Protein AF-A0A6G4QR19-F1 (afdb_monomer)

InterPro domains:
  IPR008750 Staphopain peptidase C47 [PF05543] (1-81)
  IPR025660 Cysteine peptidase, histidine active site [PS00639] (26-36)
  IPR038765 Papain-like cysteine peptidase superfamily [SSF54001] (1-81)

Solvent-accessible surface area (backbone atoms only — not comparable to full-atom values): 4944 Å² total; per-residue (Å²): 134,80,79,53,77,80,76,50,38,34,38,38,36,29,29,39,74,63,96,48,96,84,53,80,68,51,76,49,70,33,38,54,75,42,69,50,74,58,95,90,36,62,29,33,31,31,37,47,83,90,51,97,57,79,47,80,41,55,67,91,55,48,72,43,81,44,80,92,84,39,55,26,36,54,78,48,70,53,77,74,100

Structure (mmCIF, N/CA/C/O backbone):
data_AF-A0A6G4QR19-F1
#
_entry.id   AF-A0A6G4QR19-F1
#
loop_
_atom_site.group_PDB
_atom_site.id
_atom_site.type_symbol
_atom_site.label_atom_id
_atom_site.label_alt_id
_atom_site.label_comp_id
_atom_site.label_asym_id
_atom_site.label_entity_id
_atom_site.label_seq_id
_atom_site.pdbx_PDB_ins_code
_atom_site.Cartn_x
_atom_site.Cartn_y
_atom_site.Cartn_z
_atom_site.occupancy
_atom_site.B_iso_or_equiv
_atom_site.auth_seq_id
_atom_site.auth_comp_id
_atom_site.auth_asym_id
_atom_site.auth_atom_id
_atom_site.pdbx_PDB_model_num
ATOM 1 N N . ASP A 1 1 ? -7.008 11.308 10.147 1.00 55.09 1 ASP A N 1
ATOM 2 C CA . ASP A 1 1 ? -8.147 10.635 9.457 1.00 55.09 1 ASP A CA 1
ATOM 3 C C . ASP A 1 1 ? -9.018 11.617 8.646 1.00 55.09 1 ASP A C 1
ATOM 5 O O . ASP A 1 1 ? -9.960 12.183 9.189 1.00 55.09 1 ASP A O 1
ATOM 9 N N . GLN A 1 2 ? -8.692 11.898 7.380 1.00 54.84 2 GLN A N 1
ATOM 10 C CA . GLN A 1 2 ? -9.557 12.699 6.482 1.00 54.84 2 GLN A CA 1
ATOM 11 C C . GLN A 1 2 ? -9.963 11.933 5.218 1.00 54.84 2 GLN A C 1
ATOM 13 O O . GLN A 1 2 ? -10.970 12.260 4.607 1.00 54.84 2 GLN A O 1
ATOM 18 N N . LEU A 1 3 ? -9.206 10.896 4.852 1.00 57.16 3 LEU A N 1
ATOM 19 C CA . LEU A 1 3 ? -9.459 10.097 3.655 1.00 57.16 3 LEU A CA 1
ATOM 20 C C . LEU A 1 3 ? -10.486 8.981 3.901 1.00 57.16 3 LEU A C 1
ATOM 22 O O . LEU A 1 3 ? -11.200 8.604 2.990 1.00 57.16 3 LEU A O 1
ATOM 26 N N . THR A 1 4 ? -10.612 8.467 5.120 1.00 62.62 4 THR A N 1
ATOM 27 C CA . THR A 1 4 ? -11.420 7.265 5.405 1.00 62.62 4 THR A CA 1
ATOM 28 C C . THR A 1 4 ? -12.747 7.547 6.110 1.00 62.62 4 THR A C 1
ATOM 30 O O . THR A 1 4 ? -13.594 6.661 6.177 1.00 62.62 4 THR A O 1
ATOM 33 N N . LYS A 1 5 ? -12.973 8.777 6.591 1.00 68.69 5 LYS A N 1
ATOM 34 C CA . LYS A 1 5 ? -14.166 9.147 7.380 1.00 68.69 5 LYS A CA 1
ATOM 35 C C . LYS A 1 5 ? -15.495 8.917 6.674 1.00 68.69 5 LYS A C 1
ATOM 37 O O . LYS A 1 5 ? -16.473 8.575 7.332 1.00 68.69 5 LYS A O 1
ATOM 42 N N . ASP A 1 6 ? -15.522 9.094 5.359 1.00 72.81 6 ASP A N 1
ATOM 43 C CA . ASP A 1 6 ? -16.767 9.068 4.593 1.00 72.81 6 ASP A CA 1
ATOM 44 C C . ASP A 1 6 ? -17.111 7.664 4.063 1.00 72.81 6 ASP A C 1
ATOM 46 O O . ASP A 1 6 ? -18.096 7.508 3.347 1.00 72.81 6 ASP A O 1
ATOM 50 N N . ASN A 1 7 ? -16.324 6.632 4.415 1.00 72.00 7 ASN A N 1
ATOM 51 C CA . ASN A 1 7 ? -16.472 5.254 3.917 1.00 72.00 7 ASN A CA 1
ATOM 52 C C . ASN A 1 7 ? -16.558 5.160 2.380 1.00 72.00 7 ASN A C 1
ATOM 54 O O . ASN A 1 7 ? -17.238 4.291 1.834 1.00 72.00 7 ASN A O 1
ATOM 58 N N . VAL A 1 8 ? -15.880 6.067 1.678 1.00 86.56 8 VAL A N 1
ATOM 59 C CA . VAL A 1 8 ? -15.805 6.092 0.214 1.00 86.56 8 VAL A CA 1
ATOM 60 C C . VAL A 1 8 ? -14.610 5.259 -0.243 1.00 86.56 8 VAL A C 1
ATOM 62 O O . VAL A 1 8 ? -13.552 5.298 0.385 1.00 86.56 8 VAL A O 1
ATOM 65 N N . GLY A 1 9 ? -14.752 4.521 -1.348 1.00 91.31 9 GLY A N 1
ATOM 66 C CA . GLY A 1 9 ? -13.642 3.770 -1.928 1.00 91.31 9 GLY A CA 1
ATOM 67 C C . GLY A 1 9 ? -12.524 4.694 -2.421 1.00 91.31 9 GLY A C 1
ATOM 68 O O . GLY A 1 9 ? -12.783 5.692 -3.106 1.00 91.31 9 GLY A O 1
ATOM 69 N N . ILE A 1 10 ? -11.272 4.355 -2.092 1.00 96.06 10 ILE A N 1
ATOM 70 C CA . ILE A 1 10 ? -10.080 5.115 -2.495 1.00 96.06 10 ILE A CA 1
ATOM 71 C C . ILE A 1 10 ? -9.046 4.189 -3.128 1.00 96.06 10 ILE A C 1
ATOM 73 O O . ILE A 1 10 ? -8.622 3.200 -2.532 1.00 96.06 10 ILE A O 1
ATOM 77 N N . MET A 1 11 ? -8.585 4.571 -4.316 1.00 97.75 11 MET A N 1
ATOM 78 C CA . MET A 1 11 ? -7.443 3.960 -4.987 1.00 97.75 11 MET A CA 1
ATOM 79 C C . MET A 1 11 ? -6.208 4.840 -4.800 1.00 97.75 11 MET A C 1
ATOM 81 O O . MET A 1 11 ? -6.234 6.035 -5.094 1.00 97.75 11 MET A O 1
ATOM 85 N N . ILE A 1 12 ? -5.128 4.229 -4.333 1.00 98.19 12 ILE A N 1
ATOM 86 C CA . ILE A 1 12 ? -3.796 4.811 -4.199 1.00 98.19 12 ILE A CA 1
ATOM 87 C C . ILE A 1 12 ? -3.128 4.802 -5.572 1.00 98.19 12 ILE A C 1
ATOM 89 O O . ILE A 1 12 ? -3.060 3.757 -6.220 1.00 98.19 12 ILE A O 1
ATOM 93 N N . LEU A 1 13 ? -2.591 5.948 -5.984 1.00 98.38 13 LEU A N 1
ATOM 94 C CA . LEU A 1 13 ? -1.689 6.065 -7.123 1.00 98.38 13 LEU A CA 1
ATOM 95 C C . LEU A 1 13 ? -0.261 6.213 -6.598 1.00 98.38 13 LEU A C 1
ATOM 97 O O . LEU A 1 13 ? 0.060 7.181 -5.900 1.00 98.38 13 LEU A O 1
ATOM 101 N N . ALA A 1 14 ? 0.585 5.241 -6.926 1.00 98.50 14 ALA A N 1
ATOM 102 C CA . ALA A 1 14 ? 1.953 5.177 -6.445 1.00 98.50 14 ALA A CA 1
ATOM 103 C C . ALA A 1 14 ? 2.958 5.036 -7.592 1.00 98.50 14 ALA A C 1
ATOM 105 O O . ALA A 1 14 ? 2.630 4.546 -8.673 1.00 98.50 14 ALA A O 1
ATOM 106 N N . GLN A 1 15 ? 4.197 5.466 -7.364 1.00 98.12 15 GLN A N 1
ATOM 107 C CA . GLN A 1 15 ? 5.290 5.282 -8.320 1.00 98.12 15 GLN A CA 1
ATOM 108 C C . GLN A 1 15 ? 6.595 4.903 -7.626 1.00 98.12 15 GLN A C 1
ATOM 110 O O . GLN A 1 15 ? 6.845 5.354 -6.510 1.00 98.12 15 GLN A O 1
ATOM 115 N N . SER A 1 16 ? 7.443 4.105 -8.275 1.00 97.94 16 SER A N 1
ATOM 116 C CA . SER A 1 16 ? 8.732 3.707 -7.704 1.00 97.94 16 SER A CA 1
ATOM 117 C C . SER A 1 16 ? 9.602 4.921 -7.382 1.00 97.94 16 SER A C 1
ATOM 119 O O . SER A 1 16 ? 9.675 5.873 -8.168 1.00 97.94 16 SER A O 1
ATOM 121 N N . VAL A 1 17 ? 10.308 4.872 -6.252 1.00 95.94 17 VAL A N 1
ATOM 122 C CA . VAL A 1 17 ? 11.303 5.896 -5.915 1.00 95.94 17 VAL A CA 1
ATOM 123 C C . VAL A 1 17 ? 12.465 5.806 -6.905 1.00 95.94 17 VAL A C 1
ATOM 125 O O . VAL A 1 17 ? 13.048 4.741 -7.095 1.00 95.94 17 VAL A O 1
ATOM 128 N N . SER A 1 18 ? 12.799 6.931 -7.533 1.00 91.12 18 SER A N 1
ATOM 129 C CA . SER A 1 18 ? 13.927 7.058 -8.452 1.00 91.12 18 SER A CA 1
ATOM 130 C C . SER A 1 18 ? 14.801 8.228 -8.012 1.00 91.12 18 SER A C 1
ATOM 132 O O . SER A 1 18 ? 14.308 9.343 -7.845 1.00 91.12 18 SER A O 1
ATOM 134 N N . GLN A 1 19 ? 16.091 7.973 -7.782 1.00 87.62 19 GLN A N 1
ATOM 135 C CA . GLN A 1 19 ? 17.068 9.019 -7.448 1.00 87.62 19 GLN A CA 1
ATOM 136 C C . GLN A 1 19 ? 17.724 9.617 -8.700 1.00 87.62 19 GLN A C 1
ATOM 138 O O . GLN A 1 19 ? 18.304 10.700 -8.638 1.00 87.62 19 GLN A O 1
ATOM 143 N N . ASN A 1 20 ? 17.643 8.918 -9.834 1.00 90.88 20 ASN A N 1
ATOM 144 C CA . ASN A 1 20 ? 18.241 9.323 -11.096 1.00 90.88 20 ASN A CA 1
ATOM 145 C C . ASN A 1 20 ? 17.131 9.753 -12.065 1.00 90.88 20 ASN A C 1
ATOM 147 O O . ASN A 1 20 ? 16.245 8.954 -12.355 1.00 90.88 20 ASN A O 1
ATOM 151 N N . PRO A 1 21 ? 17.179 10.967 -12.638 1.00 91.38 21 PRO A N 1
ATOM 152 C CA . PRO A 1 21 ? 16.159 11.421 -13.586 1.00 91.38 21 PRO A CA 1
ATOM 153 C C . PRO A 1 21 ? 16.041 10.546 -14.846 1.00 91.38 21 PRO A C 1
ATOM 155 O O . PRO A 1 21 ? 15.045 10.643 -15.555 1.00 91.38 21 PRO A O 1
ATOM 158 N N . ASN A 1 22 ? 17.041 9.707 -15.137 1.00 94.56 22 ASN A N 1
ATOM 159 C CA . ASN A 1 22 ? 17.019 8.781 -16.271 1.00 94.56 22 ASN A CA 1
ATOM 160 C C . ASN A 1 22 ? 16.419 7.406 -15.941 1.00 94.56 22 ASN A C 1
ATOM 162 O O . ASN A 1 22 ? 16.180 6.630 -16.865 1.00 94.56 22 ASN A O 1
ATOM 166 N N . ASP A 1 23 ? 16.192 7.091 -14.664 1.00 95.00 23 ASP A N 1
ATOM 167 C CA . ASP A 1 23 ? 15.606 5.815 -14.256 1.00 95.00 23 ASP A CA 1
ATOM 168 C C . ASP A 1 23 ? 14.074 5.915 -14.365 1.00 95.00 23 ASP A C 1
ATOM 170 O O . ASP A 1 23 ? 13.464 6.730 -13.660 1.00 95.00 23 ASP A O 1
ATOM 174 N N . PRO A 1 24 ? 13.424 5.115 -15.236 1.00 95.75 24 PRO A N 1
ATOM 175 C CA . PRO A 1 24 ? 11.985 5.199 -15.444 1.00 95.75 24 PRO A CA 1
ATOM 176 C C . PRO A 1 24 ? 11.199 4.869 -14.175 1.00 95.75 24 PRO A C 1
ATOM 178 O O . PRO A 1 24 ? 11.441 3.851 -13.525 1.00 95.75 24 PRO A O 1
ATOM 181 N N . HIS A 1 25 ? 10.198 5.690 -13.864 1.00 96.62 25 HIS A N 1
ATOM 182 C CA . HIS A 1 25 ? 9.250 5.372 -12.804 1.00 96.62 25 HIS A CA 1
ATOM 183 C C . HIS A 1 25 ? 8.358 4.195 -13.205 1.00 96.62 25 HIS A C 1
ATOM 185 O O . HIS A 1 25 ? 7.797 4.156 -14.302 1.00 96.62 25 HIS A O 1
ATOM 191 N N . LEU A 1 26 ? 8.178 3.260 -12.278 1.00 97.50 26 LEU A N 1
ATOM 192 C CA . LEU A 1 26 ? 7.177 2.209 -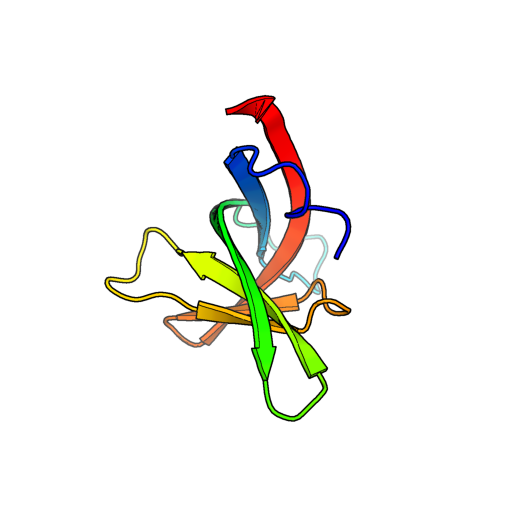12.370 1.00 97.50 26 LEU A CA 1
ATOM 193 C C . LEU A 1 26 ? 5.922 2.704 -11.658 1.00 97.50 26 LEU A C 1
ATOM 195 O 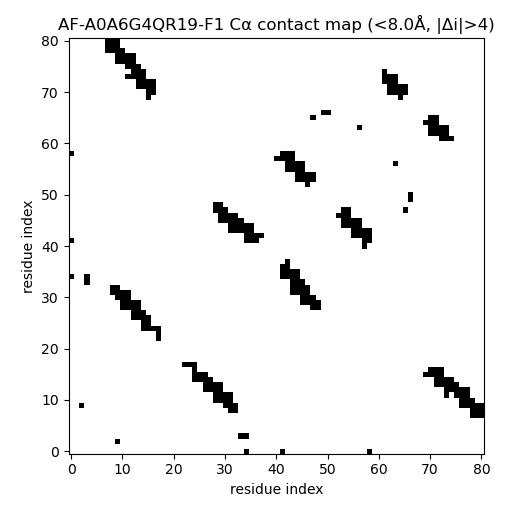O . LEU A 1 26 ? 5.955 2.926 -10.451 1.00 97.50 26 LEU A O 1
ATOM 199 N N . GLY A 1 27 ? 4.839 2.921 -12.401 1.00 97.88 27 GLY A N 1
ATOM 200 C CA . GLY A 1 27 ? 3.540 3.272 -11.828 1.00 97.88 27 GLY A CA 1
ATOM 201 C C . GLY A 1 27 ? 2.817 2.037 -11.291 1.00 97.88 27 GLY A C 1
ATOM 202 O O . GLY A 1 27 ? 2.875 0.973 -11.905 1.00 97.88 27 GLY A O 1
ATOM 203 N N . HIS A 1 28 ? 2.123 2.183 -10.164 1.00 98.62 28 HIS A N 1
ATOM 204 C CA . HIS A 1 28 ? 1.341 1.115 -9.542 1.00 98.62 28 HIS A CA 1
ATOM 205 C C . HIS A 1 28 ? 0.085 1.664 -8.857 1.00 98.62 28 HIS A C 1
ATOM 207 O O . HIS A 1 28 ? 0.067 2.810 -8.402 1.00 98.62 28 HIS A O 1
ATOM 213 N N . ALA A 1 29 ? -0.964 0.845 -8.788 1.00 98.44 29 ALA A N 1
ATOM 214 C CA . ALA A 1 29 ? -2.227 1.185 -8.144 1.00 98.44 29 ALA A CA 1
ATOM 215 C C . ALA A 1 29 ? -2.537 0.200 -7.011 1.00 98.44 29 ALA A C 1
ATOM 217 O O . ALA A 1 29 ? -2.422 -1.013 -7.182 1.00 98.44 29 ALA A O 1
ATOM 218 N N . LEU A 1 30 ? -2.935 0.736 -5.856 1.00 98.69 30 LEU A N 1
ATOM 219 C CA . LEU A 1 30 ? -3.295 -0.025 -4.656 1.00 98.69 30 LEU A CA 1
ATOM 220 C C . LEU A 1 30 ? -4.662 0.442 -4.136 1.00 98.69 30 LEU A C 1
ATOM 222 O O . LEU A 1 30 ? -5.159 1.485 -4.557 1.00 98.69 30 LEU A O 1
ATOM 226 N N . ALA A 1 31 ? -5.280 -0.296 -3.216 1.00 98.25 31 ALA A N 1
ATOM 227 C CA . ALA A 1 31 ? -6.570 0.080 -2.633 1.00 98.25 31 ALA A CA 1
ATOM 228 C C . ALA A 1 31 ? -6.420 0.472 -1.160 1.00 98.25 31 ALA A C 1
ATOM 230 O O . ALA A 1 31 ? -5.801 -0.258 -0.390 1.00 98.25 31 ALA A O 1
ATOM 231 N N . VAL A 1 32 ? -7.021 1.587 -0.745 1.00 97.25 32 VAL A N 1
ATOM 232 C CA . VAL A 1 32 ? -7.230 1.864 0.683 1.00 97.25 32 VAL A CA 1
ATOM 233 C C . VAL A 1 32 ? -8.368 0.975 1.174 1.00 97.25 32 VAL A C 1
ATOM 235 O O . VAL A 1 32 ? -9.407 0.874 0.527 1.00 97.25 32 VAL A O 1
ATOM 238 N N . VAL A 1 33 ? -8.175 0.349 2.330 1.00 96.31 33 VAL A N 1
ATOM 239 C CA . VAL A 1 33 ? -9.170 -0.522 2.973 1.00 96.31 33 VAL A CA 1
ATOM 240 C C . VAL A 1 33 ? -9.770 0.141 4.211 1.00 96.31 33 VAL A C 1
ATOM 242 O O . VAL A 1 33 ? -10.928 -0.096 4.539 1.00 96.31 33 VAL A O 1
ATOM 245 N N . GLY A 1 34 ? -9.007 0.997 4.891 1.00 95.12 34 GLY A N 1
ATOM 246 C CA . GLY A 1 34 ? -9.499 1.753 6.036 1.00 95.12 34 GLY A CA 1
ATOM 247 C C . GLY A 1 34 ? -8.377 2.422 6.815 1.00 95.12 34 GLY A C 1
ATOM 248 O O . GLY A 1 34 ? -7.278 2.638 6.304 1.00 95.12 34 GLY A O 1
ATOM 249 N N . ASN A 1 35 ? -8.655 2.736 8.073 1.00 95.44 35 ASN A N 1
ATOM 250 C CA . ASN A 1 35 ? -7.711 3.329 9.007 1.00 95.44 35 ASN A CA 1
ATOM 251 C C . ASN A 1 35 ? -7.804 2.652 10.376 1.00 95.44 35 ASN A C 1
ATOM 253 O O . ASN A 1 35 ? -8.813 2.045 10.729 1.00 95.44 35 ASN A O 1
ATOM 257 N N 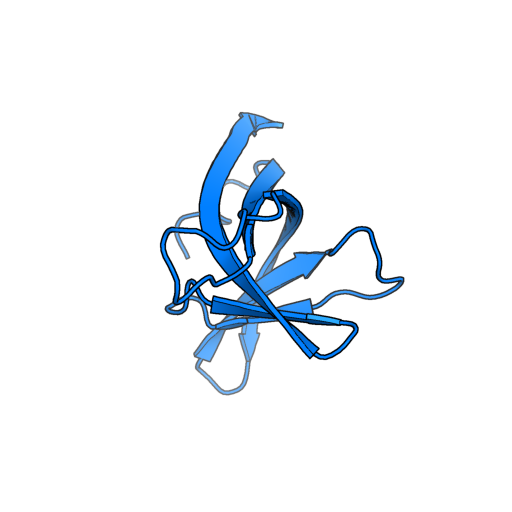. ALA A 1 36 ? -6.742 2.778 11.160 1.00 95.06 36 ALA A N 1
ATOM 258 C CA . ALA A 1 36 ? -6.691 2.271 12.521 1.00 95.06 36 ALA A CA 1
ATOM 259 C C . ALA A 1 36 ? -5.843 3.182 13.409 1.00 95.06 36 ALA A C 1
ATOM 261 O O . ALA A 1 36 ? -5.045 3.988 12.929 1.00 95.06 36 ALA A O 1
ATOM 262 N N . LYS A 1 37 ? -5.997 3.017 14.723 1.00 96.94 37 LYS A N 1
ATOM 263 C CA . LYS A 1 37 ? -5.062 3.543 15.715 1.00 96.94 37 LYS A CA 1
ATOM 264 C C . LYS A 1 37 ? -4.369 2.359 16.380 1.00 96.94 37 LYS A C 1
ATOM 266 O O . LYS A 1 37 ? -5.019 1.582 17.073 1.00 96.94 37 LYS A O 1
ATOM 271 N N . ILE A 1 38 ? -3.071 2.200 16.134 1.00 95.88 38 ILE A N 1
ATOM 272 C CA . ILE A 1 38 ? -2.257 1.087 16.647 1.00 95.88 38 ILE A CA 1
ATOM 273 C C . ILE A 1 38 ? -1.126 1.696 17.466 1.00 95.88 38 ILE A C 1
ATOM 275 O O . ILE A 1 38 ? -0.407 2.554 16.960 1.00 95.88 38 ILE A O 1
ATOM 279 N N . ASN A 1 39 ? -0.981 1.278 18.728 1.00 96.44 39 ASN A N 1
ATOM 280 C CA . ASN A 1 39 ? 0.007 1.835 19.666 1.00 96.44 39 ASN A CA 1
ATOM 281 C C . ASN A 1 39 ? -0.031 3.372 19.722 1.00 96.44 39 ASN A C 1
ATOM 283 O O . ASN A 1 39 ? 0.987 4.045 19.612 1.00 96.44 39 ASN A O 1
ATOM 287 N N . ASP A 1 40 ? -1.240 3.919 19.820 1.00 95.19 40 ASP A N 1
ATOM 288 C CA . ASP A 1 40 ? -1.531 5.352 19.813 1.00 95.19 40 ASP A CA 1
ATOM 289 C C . ASP A 1 40 ? -1.177 6.154 18.548 1.00 95.19 40 ASP A C 1
ATOM 291 O O . ASP A 1 40 ? -1.397 7.365 18.514 1.00 95.19 40 ASP A O 1
ATOM 295 N N . GLN A 1 41 ? -0.748 5.495 17.473 1.00 95.38 41 GLN A N 1
ATOM 296 C CA . GLN A 1 41 ? -0.415 6.132 16.200 1.00 95.38 41 GLN A CA 1
ATOM 297 C C . GLN A 1 41 ? -1.522 5.926 15.159 1.00 95.38 41 GLN A C 1
ATOM 299 O O . GLN A 1 41 ? -2.055 4.821 15.028 1.00 95.38 41 GLN A O 1
ATOM 304 N N . GLU A 1 42 ? -1.858 6.978 14.403 1.00 95.69 42 GLU A N 1
ATOM 305 C CA . GLU A 1 42 ? -2.775 6.880 13.259 1.00 95.69 42 GLU A CA 1
ATOM 306 C C . GLU A 1 42 ? -2.109 6.116 12.109 1.00 95.69 42 GLU A C 1
ATOM 308 O O . GLU A 1 42 ? -0.998 6.445 11.690 1.00 95.69 42 GLU A O 1
ATOM 313 N N . LYS A 1 43 ? -2.806 5.106 11.587 1.00 96.56 43 LYS A N 1
ATOM 314 C CA . LYS A 1 43 ? -2.361 4.271 10.471 1.00 96.56 43 LYS A CA 1
ATOM 315 C C . LYS A 1 43 ? -3.440 4.183 9.397 1.00 96.56 43 LYS A C 1
ATOM 317 O O . LYS A 1 43 ? -4.635 4.204 9.702 1.00 96.56 43 LYS A O 1
ATOM 322 N N . LEU A 1 44 ? -3.014 4.014 8.153 1.00 96.94 44 LEU A N 1
ATOM 323 C CA . LEU A 1 44 ? -3.854 3.609 7.032 1.00 96.94 44 LEU A CA 1
ATOM 324 C C . LEU A 1 44 ? -3.655 2.118 6.768 1.00 96.94 44 LEU A C 1
ATOM 326 O O . LEU A 1 44 ? -2.545 1.603 6.868 1.00 96.94 44 LEU A O 1
ATOM 330 N N . ILE A 1 45 ? -4.735 1.427 6.431 1.00 97.88 45 ILE A N 1
ATOM 331 C CA . ILE A 1 45 ? -4.712 0.029 6.012 1.00 97.88 45 ILE A CA 1
ATOM 332 C C . ILE A 1 45 ? -4.965 0.016 4.512 1.00 97.88 45 ILE A C 1
ATOM 334 O O . ILE A 1 45 ? -5.931 0.618 4.036 1.00 97.88 45 ILE A O 1
ATOM 338 N N . TYR A 1 46 ? -4.105 -0.666 3.769 1.00 98.12 46 TYR A N 1
ATOM 339 C CA . TYR A 1 46 ? -4.200 -0.756 2.319 1.00 98.12 46 TYR A CA 1
ATOM 340 C C . TYR A 1 46 ? -3.962 -2.185 1.839 1.00 98.12 46 TYR A C 1
ATOM 342 O O . TYR A 1 46 ? -3.419 -3.025 2.555 1.00 98.12 46 TYR A O 1
ATOM 350 N N . TRP A 1 47 ? -4.385 -2.460 0.613 1.00 98.56 47 TRP A N 1
ATOM 351 C CA . TRP A 1 47 ? -4.132 -3.713 -0.075 1.00 98.56 47 TRP A CA 1
ATOM 352 C C . TRP A 1 47 ? -3.322 -3.453 -1.340 1.00 98.56 47 TRP A C 1
ATOM 354 O O . TRP A 1 47 ? -3.722 -2.671 -2.208 1.00 98.56 47 TRP A O 1
ATOM 364 N N . ASN A 1 48 ? -2.176 -4.119 -1.432 1.00 98.69 48 ASN A N 1
ATOM 365 C CA . ASN A 1 48 ? -1.375 -4.201 -2.640 1.00 98.69 48 ASN A CA 1
ATOM 366 C C . ASN A 1 48 ? -1.856 -5.399 -3.476 1.00 98.69 48 ASN A C 1
ATOM 368 O O . ASN A 1 48 ? -1.818 -6.517 -2.967 1.00 98.69 48 ASN A O 1
ATOM 372 N N . PRO A 1 49 ? -2.246 -5.220 -4.753 1.0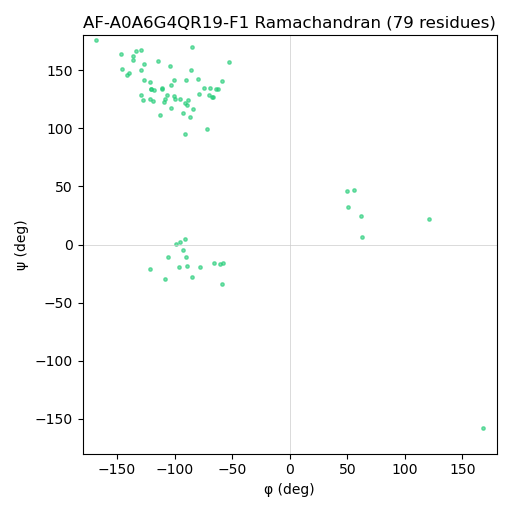0 98.62 49 PRO A N 1
ATOM 373 C CA . PRO A 1 49 ? -2.743 -6.316 -5.589 1.00 98.62 49 PRO A CA 1
ATOM 374 C C . PRO A 1 49 ? -1.785 -7.500 -5.788 1.00 98.62 49 PRO A C 1
ATOM 376 O O . PRO A 1 49 ? -2.212 -8.554 -6.253 1.00 98.62 49 PRO A O 1
ATOM 379 N N . TRP A 1 50 ? -0.494 -7.337 -5.487 1.00 98.44 50 TRP A N 1
ATOM 380 C CA . TRP A 1 50 ? 0.479 -8.436 -5.516 1.00 98.44 50 TRP A CA 1
ATOM 381 C C . TRP A 1 50 ? 0.403 -9.353 -4.295 1.00 98.44 50 TRP A C 1
ATOM 383 O O . TRP A 1 50 ? 0.892 -10.480 -4.350 1.00 98.44 50 TRP A O 1
ATOM 393 N N . ASP A 1 51 ? -0.201 -8.876 -3.212 1.00 98.00 51 ASP A N 1
ATOM 394 C CA . ASP A 1 51 ? -0.190 -9.535 -1.918 1.00 98.00 51 ASP A CA 1
ATOM 395 C C . ASP A 1 51 ? -1.539 -10.209 -1.641 1.00 98.00 51 ASP A C 1
ATOM 397 O O . ASP A 1 51 ? -2.597 -9.805 -2.131 1.00 98.00 51 ASP A O 1
ATOM 401 N N . THR A 1 52 ? -1.506 -11.258 -0.821 1.00 98.31 52 THR A N 1
ATOM 402 C CA . THR A 1 52 ? -2.718 -11.968 -0.364 1.00 98.31 52 THR A CA 1
ATOM 403 C C . THR A 1 52 ? -3.219 -11.469 0.994 1.00 98.31 52 THR A C 1
ATOM 405 O O . THR A 1 52 ? -4.212 -11.972 1.516 1.00 98.31 52 THR A O 1
ATOM 408 N N . GLU A 1 53 ? -2.547 -10.463 1.555 1.00 98.19 53 GLU A N 1
ATOM 409 C CA . GLU A 1 53 ? -2.788 -9.897 2.880 1.00 98.19 53 GLU A CA 1
ATOM 410 C C . GLU A 1 53 ? -2.825 -8.361 2.844 1.00 98.19 53 GLU A C 1
ATOM 412 O O . GLU A 1 53 ? -2.454 -7.729 1.853 1.00 98.19 53 GLU A O 1
ATOM 417 N N . LEU A 1 54 ? -3.316 -7.755 3.928 1.00 98.38 54 LEU A N 1
ATOM 418 C CA . LEU A 1 54 ? -3.374 -6.302 4.086 1.00 98.38 54 LEU A CA 1
ATOM 419 C C . LEU A 1 54 ? -2.057 -5.758 4.637 1.00 98.38 54 LEU A C 1
ATOM 421 O O . LEU A 1 54 ? -1.381 -6.408 5.430 1.00 98.38 54 LEU A O 1
ATOM 425 N N . SER A 1 55 ? -1.740 -4.525 4.265 1.00 98.56 55 SER A N 1
ATOM 426 C CA . SER A 1 55 ? -0.575 -3.784 4.739 1.00 98.56 55 SER A CA 1
ATOM 427 C C . SER A 1 55 ? -0.987 -2.563 5.555 1.00 98.56 55 SER A C 1
ATOM 429 O O . SER A 1 55 ? -2.108 -2.060 5.446 1.00 98.56 55 SER A O 1
ATOM 431 N N . ILE A 1 56 ? -0.064 -2.088 6.390 1.00 98.31 56 ILE A N 1
ATOM 432 C CA . ILE A 1 56 ? -0.258 -0.945 7.284 1.00 98.31 56 ILE A CA 1
ATOM 433 C C . ILE A 1 56 ? 0.735 0.142 6.884 1.00 98.31 56 ILE A C 1
ATOM 435 O O . ILE A 1 56 ? 1.915 -0.136 6.692 1.00 98.31 56 ILE A O 1
ATOM 439 N N . GLN A 1 57 ? 0.245 1.369 6.770 1.00 98.00 57 GLN A N 1
ATOM 440 C CA . GLN A 1 57 ? 1.017 2.559 6.443 1.00 98.00 57 GLN A CA 1
ATOM 441 C C . GLN A 1 57 ? 0.883 3.589 7.562 1.00 98.00 57 GLN A C 1
ATOM 443 O O . GLN A 1 57 ? -0.213 3.813 8.081 1.00 98.00 57 GLN A O 1
ATOM 448 N N . ASP A 1 58 ? 1.977 4.260 7.898 1.00 97.19 58 ASP A N 1
ATOM 449 C CA . ASP A 1 58 ? 1.944 5.414 8.795 1.00 97.19 58 ASP A CA 1
ATOM 450 C C . ASP A 1 58 ? 1.219 6.574 8.109 1.00 97.19 58 ASP A C 1
ATOM 452 O O . ASP A 1 58 ? 1.542 6.933 6.977 1.00 97.19 58 ASP A O 1
ATOM 456 N N . ALA A 1 59 ? 0.203 7.143 8.767 1.00 94.88 59 ALA A N 1
ATOM 457 C CA . ALA A 1 59 ? -0.697 8.105 8.126 1.00 94.88 59 ALA A CA 1
ATOM 458 C C . ALA A 1 59 ? -0.012 9.425 7.710 1.00 94.88 59 ALA A C 1
ATOM 460 O O . ALA A 1 59 ? -0.578 10.182 6.922 1.00 94.88 59 ALA A O 1
ATOM 461 N N . ASP A 1 60 ? 1.181 9.705 8.235 1.00 95.19 60 ASP A N 1
ATOM 462 C CA . ASP A 1 60 ? 2.013 10.873 7.941 1.00 95.19 60 ASP A CA 1
ATOM 463 C C . ASP A 1 60 ? 3.132 10.598 6.917 1.00 95.19 60 ASP A C 1
ATOM 465 O O . ASP A 1 60 ? 3.872 11.516 6.559 1.00 95.19 60 ASP A O 1
ATOM 469 N N . SER A 1 61 ? 3.238 9.370 6.395 1.00 97.25 61 SER A N 1
ATOM 470 C CA . SER A 1 61 ? 4.238 8.990 5.395 1.00 97.25 61 SER A CA 1
ATOM 471 C C . SER A 1 61 ? 3.610 8.715 4.028 1.00 97.25 61 SER A C 1
ATOM 473 O O . SER A 1 61 ? 2.639 7.969 3.906 1.00 97.25 61 SER A O 1
ATOM 475 N N . SER A 1 62 ? 4.220 9.258 2.970 1.00 97.50 62 SER A N 1
ATOM 476 C CA . SER A 1 62 ? 3.907 8.913 1.574 1.00 97.50 62 SER A CA 1
ATOM 477 C C . SER A 1 62 ? 4.793 7.798 1.012 1.00 97.50 62 SER A C 1
ATOM 479 O O . SER A 1 62 ? 4.584 7.366 -0.120 1.00 97.50 62 SER A O 1
ATOM 481 N N . LEU A 1 63 ? 5.791 7.330 1.767 1.00 98.50 63 LEU A N 1
ATOM 482 C CA . LEU A 1 63 ? 6.665 6.237 1.355 1.00 98.50 63 LEU A CA 1
ATOM 483 C C . LEU A 1 63 ? 6.027 4.904 1.747 1.00 98.50 63 LEU A C 1
ATOM 485 O O . LEU A 1 63 ? 5.929 4.586 2.930 1.00 98.50 63 LEU A O 1
ATOM 489 N N . LEU A 1 64 ? 5.582 4.152 0.746 1.00 98.44 64 LEU A N 1
ATOM 490 C CA . LEU A 1 64 ? 5.047 2.807 0.883 1.00 98.44 64 LEU A CA 1
ATOM 491 C C . LEU A 1 64 ? 6.193 1.802 0.772 1.00 98.44 64 LEU A C 1
ATOM 493 O O . LEU A 1 64 ? 6.852 1.721 -0.268 1.00 98.44 64 LEU A O 1
ATOM 497 N N . HIS A 1 65 ? 6.379 1.013 1.824 1.00 98.38 65 HIS A N 1
ATOM 498 C CA . HIS A 1 65 ? 7.277 -0.137 1.821 1.00 98.38 65 HIS A CA 1
ATOM 499 C C . HIS A 1 65 ? 6.485 -1.379 1.409 1.00 98.38 65 HIS A C 1
ATOM 501 O O . HIS A 1 65 ? 5.795 -1.986 2.228 1.00 98.38 65 HIS A O 1
ATOM 507 N N . LEU A 1 66 ? 6.533 -1.713 0.120 1.00 98.38 66 LEU A N 1
ATOM 508 C CA . LEU A 1 66 ? 5.776 -2.824 -0.455 1.00 98.38 66 LEU A 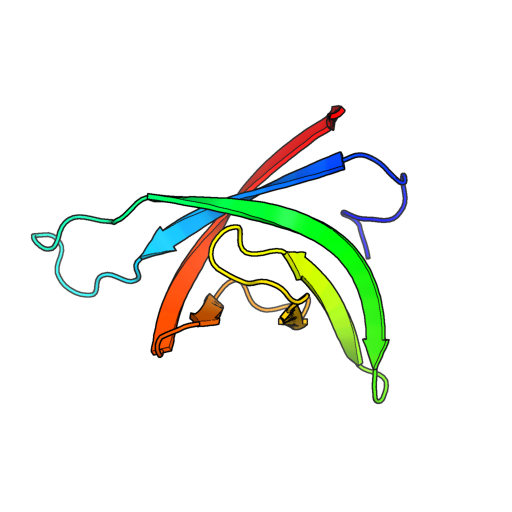CA 1
ATOM 509 C C . LEU A 1 66 ? 6.512 -4.161 -0.289 1.00 98.38 66 LEU A C 1
ATOM 511 O O . LEU A 1 66 ? 7.707 -4.218 0.034 1.00 98.38 66 LEU A O 1
ATOM 515 N N . SER A 1 67 ? 5.808 -5.255 -0.593 1.00 97.38 67 SER A N 1
ATOM 516 C CA . SER A 1 67 ? 6.411 -6.579 -0.722 1.00 97.38 67 SER A CA 1
ATOM 517 C C . SER A 1 67 ? 7.604 -6.580 -1.693 1.00 97.38 67 SER A C 1
ATOM 519 O O . SER A 1 67 ? 7.772 -5.700 -2.542 1.00 97.38 67 SER A O 1
ATOM 521 N N . PHE A 1 68 ? 8.492 -7.568 -1.538 1.00 97.50 68 PHE A N 1
ATOM 522 C CA . PHE A 1 68 ? 9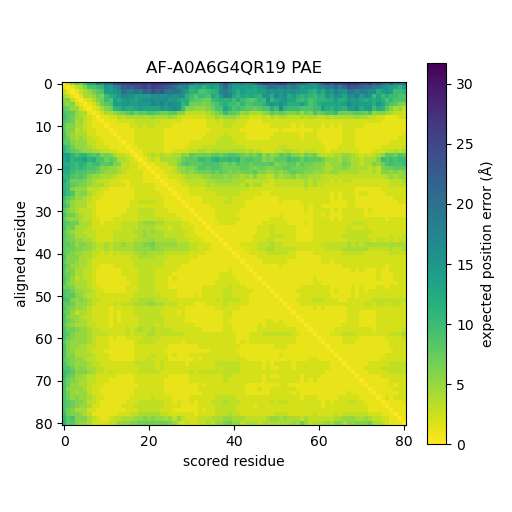.747 -7.680 -2.300 1.00 97.50 68 PHE A CA 1
ATOM 523 C C . PHE A 1 68 ? 10.735 -6.515 -2.097 1.00 97.50 68 PHE A C 1
ATOM 525 O O . PHE A 1 68 ? 11.587 -6.280 -2.958 1.00 97.50 68 PHE A O 1
ATOM 532 N N . ASN A 1 69 ? 10.648 -5.817 -0.956 1.00 97.19 69 ASN A N 1
ATOM 533 C CA . ASN A 1 69 ? 11.525 -4.701 -0.584 1.00 97.19 69 ASN A CA 1
ATOM 534 C C . ASN A 1 69 ? 11.517 -3.586 -1.646 1.00 97.19 69 ASN A C 1
ATOM 536 O O . ASN A 1 69 ? 12.567 -3.137 -2.118 1.00 97.19 69 ASN A O 1
ATOM 540 N N . ARG A 1 70 ? 10.312 -3.211 -2.092 1.00 97.94 70 ARG A N 1
ATOM 541 C CA . ARG A 1 70 ? 10.096 -2.185 -3.112 1.00 97.94 70 ARG A CA 1
ATOM 542 C C . ARG A 1 70 ? 9.494 -0.938 -2.491 1.00 97.94 70 ARG A C 1
ATOM 544 O O . ARG A 1 70 ? 8.391 -0.978 -1.958 1.00 97.94 70 ARG A O 1
ATOM 551 N N . ASP A 1 71 ? 10.188 0.174 -2.672 1.00 98.31 71 ASP A N 1
ATOM 552 C CA . ASP A 1 71 ? 9.738 1.471 -2.188 1.00 98.31 71 ASP A CA 1
ATOM 553 C C . ASP A 1 71 ? 9.003 2.242 -3.283 1.00 98.31 71 ASP A C 1
ATOM 555 O O . ASP A 1 71 ? 9.522 2.460 -4.387 1.00 98.31 71 ASP A O 1
ATOM 559 N N . TYR A 1 72 ? 7.782 2.660 -2.964 1.00 98.56 72 TYR A N 1
ATOM 560 C CA . TYR A 1 72 ? 6.927 3.456 -3.835 1.00 98.56 72 TYR A CA 1
ATOM 561 C C . TYR A 1 72 ? 6.466 4.716 -3.106 1.00 98.56 72 TYR A C 1
ATOM 563 O O . TYR A 1 72 ? 6.145 4.688 -1.925 1.00 98.56 72 TYR A O 1
ATOM 571 N N . ASN A 1 73 ? 6.399 5.835 -3.816 1.00 98.50 73 ASN A N 1
ATOM 572 C CA . ASN A 1 73 ? 5.799 7.059 -3.311 1.00 98.50 73 ASN A CA 1
ATOM 573 C C . ASN A 1 73 ? 4.312 7.101 -3.679 1.00 98.50 73 ASN A C 1
ATOM 575 O O . ASN A 1 73 ? 3.975 7.052 -4.863 1.00 98.50 73 ASN A O 1
ATOM 579 N N . TRP A 1 74 ? 3.440 7.211 -2.67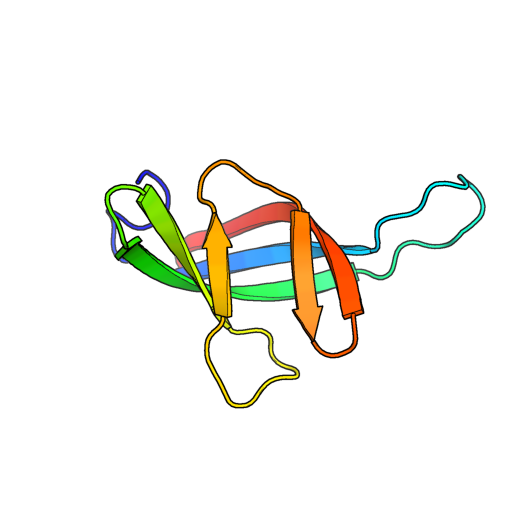8 1.00 98.19 74 TRP A N 1
ATOM 580 C CA . TRP A 1 74 ? 2.032 7.560 -2.840 1.00 98.19 74 TRP A CA 1
ATOM 581 C C . TRP A 1 74 ? 1.931 9.046 -3.204 1.00 98.19 74 TRP A C 1
ATOM 583 O O . TRP A 1 74 ? 1.991 9.916 -2.336 1.00 98.19 74 TRP A O 1
ATOM 593 N N . TYR A 1 75 ? 1.764 9.334 -4.496 1.00 97.31 75 TYR A N 1
ATOM 594 C CA . TYR A 1 75 ? 1.743 10.708 -5.009 1.00 97.31 75 TYR A CA 1
ATOM 595 C C . TYR A 1 75 ? 0.329 11.280 -5.179 1.00 97.31 75 TYR A C 1
ATOM 597 O O . TYR A 1 75 ? 0.161 12.494 -5.280 1.00 97.31 75 TYR A O 1
ATOM 605 N N . GLY A 1 76 ? -0.698 10.429 -5.238 1.00 96.69 76 GLY A N 1
ATOM 606 C CA . GLY A 1 76 ? -2.079 10.872 -5.389 1.00 96.69 76 GLY A CA 1
ATOM 607 C C . GLY A 1 76 ? -3.098 9.765 -5.152 1.00 96.69 76 GLY A C 1
ATOM 608 O O . GLY A 1 76 ? -2.747 8.607 -4.939 1.00 96.69 76 GLY A O 1
ATOM 609 N N . SER A 1 77 ? -4.375 10.128 -5.202 1.00 96.56 77 SER A N 1
ATOM 610 C CA . SER A 1 77 ? -5.480 9.198 -4.975 1.00 96.56 77 SER A CA 1
ATOM 611 C C . SER A 1 77 ? -6.633 9.487 -5.921 1.00 96.56 77 SER A C 1
ATOM 613 O O . SER A 1 77 ? -6.925 10.647 -6.207 1.00 96.56 77 SER A O 1
ATOM 615 N N . MET A 1 78 ? -7.331 8.435 -6.339 1.00 95.56 78 MET A N 1
ATOM 616 C CA . MET A 1 78 ? -8.668 8.547 -6.921 1.00 95.56 78 MET A CA 1
ATOM 617 C C . MET A 1 78 ? -9.684 8.204 -5.829 1.00 95.56 78 MET A C 1
ATOM 619 O O . MET A 1 78 ? -9.578 7.147 -5.209 1.00 95.56 78 MET A O 1
ATOM 623 N N . ILE A 1 79 ? -10.636 9.099 -5.574 1.00 94.44 79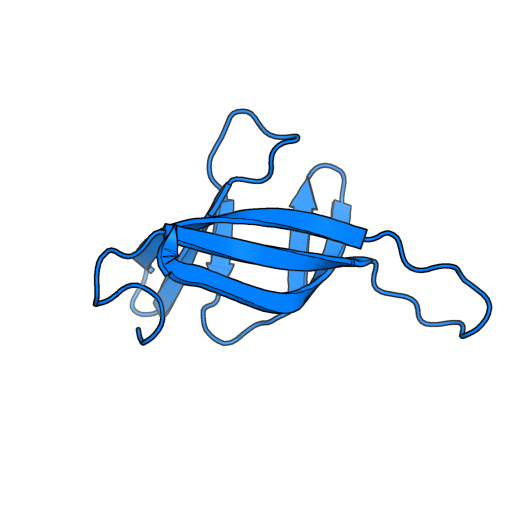 ILE A N 1
ATOM 624 C CA . ILE A 1 79 ? -11.625 8.997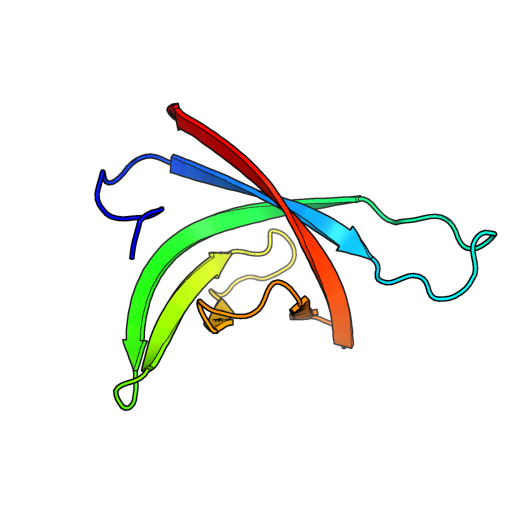 -4.490 1.00 94.44 79 ILE A CA 1
ATOM 625 C C . ILE A 1 79 ? -13.020 8.995 -5.124 1.00 94.44 79 ILE A C 1
ATOM 627 O O . ILE A 1 79 ? -13.277 9.839 -5.982 1.00 94.44 79 ILE A O 1
ATOM 631 N N . GLY A 1 80 ? -13.911 8.091 -4.699 1.00 91.12 80 GLY A N 1
ATOM 632 C CA . GLY A 1 80 ? -15.312 8.076 -5.158 1.00 91.12 80 GLY A CA 1
ATOM 633 C C . GLY A 1 80 ? -15.790 6.796 -5.845 1.00 91.12 80 GLY A C 1
ATOM 634 O O . GLY A 1 80 ? -16.731 6.883 -6.630 1.00 91.12 80 GLY A O 1
ATOM 635 N N . TYR A 1 81 ? -15.133 5.655 -5.605 1.00 88.62 81 TYR A N 1
ATOM 636 C CA . TYR A 1 81 ? -15.560 4.350 -6.135 1.00 88.62 81 TYR A CA 1
ATOM 637 C C . TYR A 1 81 ? -16.798 3.797 -5.429 1.00 88.62 81 TYR A C 1
ATOM 639 O O . TYR A 1 81 ? -16.950 4.074 -4.214 1.00 88.62 81 TYR A O 1
#

pLDDT: mean 93.58, std 9.89, range [54.84, 98.69]

Mean predicted aligned error: 3.51 Å

Radius of gyration: 12.99 Å; Cα contacts (8 Å, |Δi|>4): 152; chains: 1; bounding box: 35×25×36 Å

Nearest PDB structures (foldseek):
  1y4h-assembly1_A  TM=9.534E-01  e=5.033E-12  Staphylococcus aureus
  1pxv-assembly1_A  TM=9.387E-01  e=1.470E-11  Staphylococcus aureus
  1x9y-assembly4_D  TM=7.970E-01  e=8.186E-10  Staphylococcus aureus
  1cv8-assembly1_A-2  TM=8.990E-01  e=1.567E-06  Staphylococcus aureus
  8oig-assembly3_C  TM=8.947E-01  e=1.744E-06  Staphylococcus aureus

Secondary structure (DSSP, 8-state):
--SSTT---EEEEEEE--SSTTSPP-EEEEEEEEEEEETTEEEEEEE-TT-SSEEEEETT--EEEEGGGEEEEEEEEEE--

Foldseek 3Di:
DPQAVVVWWKKFWKWFDDPDPPDDIDIAIWTWPHWDQDPNFTWTWIGGPVDPDIDIGRPPDQWDQDPPRTTIGRPDMDTGD

Sequence (81 aa):
DQLTKDNVGIMILAQSVSQNPNDPHLGHALAVVGNAKINDQEKLIYWNPWDTELSIQDADSSLLHLSFNRDYNWYGSMIGY

Organism: Staphylococcus aureus (NCBI:txid1280)